Protein AF-A0A970JJ06-F1 (afdb_monomer)

Mean predicted aligned error: 5.38 Å

Sequence (84 aa):
RAIDKSELVAINEGVLPPDVDGSGIYDEYILLLYRAGVLMGRDSKGTFYGGDYITRAEVAAVAVRIVLPDRRIYRQEINAQIVN

Radius of gyration: 13.28 Å; Cα contacts (8 Å, |Δi|>4): 88; chains: 1; bounding box: 28×42×30 Å

Foldseek 3Di:
DDDDLVLLDFQEPPDDAPPQDPPDPCRVVVVSCCRSQLAQDDDPSSHPPVVDDDDPVNVVSSVCCSVPSVSRDYDDPPPPCDDD

Structure (mmCIF, N/CA/C/O backbone):
data_AF-A0A970JJ06-F1
#
_entry.id   AF-A0A970JJ06-F1
#
loop_
_atom_site.group_PDB
_atom_site.id
_atom_site.type_symbol
_atom_site.label_atom_id
_atom_site.label_alt_id
_atom_site.label_comp_id
_atom_site.label_asym_id
_atom_site.label_entity_id
_atom_site.label_seq_id
_atom_site.pdbx_PDB_ins_code
_atom_site.Cartn_x
_atom_site.Cartn_y
_atom_site.Cartn_z
_atom_site.occupancy
_atom_site.B_iso_or_equiv
_atom_site.auth_seq_id
_atom_site.auth_comp_id
_atom_site.auth_asym_id
_atom_site.auth_atom_id
_atom_site.pdbx_PDB_model_num
ATOM 1 N N . ARG A 1 1 ? -10.388 -15.726 -7.927 1.00 75.94 1 ARG A N 1
ATOM 2 C CA . ARG A 1 1 ? -11.109 -14.516 -8.398 1.00 75.94 1 ARG A CA 1
ATOM 3 C C . ARG A 1 1 ? -10.311 -13.296 -7.950 1.00 75.94 1 ARG A C 1
ATOM 5 O O . ARG A 1 1 ? -9.741 -13.369 -6.870 1.00 75.94 1 ARG A O 1
ATOM 12 N N . ALA A 1 2 ? -10.227 -12.242 -8.763 1.00 82.81 2 ALA A N 1
ATOM 13 C CA . ALA A 1 2 ? -9.623 -10.973 -8.348 1.00 82.81 2 ALA A CA 1
ATOM 14 C C . ALA A 1 2 ? -10.558 -10.210 -7.389 1.00 82.81 2 ALA A C 1
ATOM 16 O O . ALA A 1 2 ? -11.777 -10.365 -7.483 1.00 82.81 2 ALA A O 1
ATOM 17 N N . ILE A 1 3 ? -9.989 -9.425 -6.472 1.00 86.81 3 ILE A N 1
ATOM 18 C CA . ILE A 1 3 ? -10.760 -8.541 -5.589 1.00 86.81 3 ILE A CA 1
ATOM 19 C C . ILE A 1 3 ? -11.358 -7.384 -6.401 1.00 86.81 3 ILE A C 1
ATOM 21 O O . ILE A 1 3 ? -10.717 -6.893 -7.331 1.00 86.81 3 ILE A O 1
ATOM 25 N N . ASP A 1 4 ? -12.583 -6.975 -6.072 1.00 92.31 4 ASP A N 1
ATOM 26 C CA . ASP A 1 4 ? -13.192 -5.786 -6.670 1.00 92.31 4 ASP A CA 1
ATOM 27 C C . ASP A 1 4 ? -12.583 -4.515 -6.058 1.00 92.31 4 ASP A C 1
ATOM 29 O O . ASP A 1 4 ? -12.268 -4.483 -4.866 1.00 92.31 4 ASP A O 1
ATOM 33 N N . LYS A 1 5 ? -12.418 -3.452 -6.853 1.00 91.06 5 LYS A N 1
ATOM 34 C CA . LYS A 1 5 ? -11.888 -2.176 -6.351 1.00 91.06 5 LYS A CA 1
ATOM 35 C C . LYS A 1 5 ? -12.799 -1.574 -5.272 1.00 91.06 5 LYS A C 1
ATOM 37 O O . LYS A 1 5 ? -12.283 -0.904 -4.382 1.00 91.06 5 LYS A O 1
ATOM 42 N N . SER A 1 6 ? -14.109 -1.846 -5.291 1.00 92.88 6 SER A N 1
ATOM 43 C CA . SER A 1 6 ? -15.045 -1.375 -4.258 1.00 92.88 6 SER A CA 1
ATOM 44 C C . SER A 1 6 ? -14.751 -1.932 -2.861 1.00 92.88 6 SER A C 1
ATOM 46 O O . SER A 1 6 ? -15.106 -1.306 -1.868 1.00 92.88 6 SER A O 1
ATOM 48 N N . GLU A 1 7 ? -14.075 -3.081 -2.765 1.00 93.62 7 GLU A N 1
ATOM 49 C CA . GLU A 1 7 ? -13.681 -3.704 -1.490 1.00 93.62 7 GLU A CA 1
ATOM 50 C C . GLU A 1 7 ? -12.430 -3.046 -0.871 1.00 93.62 7 GLU A C 1
ATOM 52 O O . GLU A 1 7 ? -12.101 -3.247 0.306 1.00 93.62 7 GLU A O 1
ATOM 57 N N . LEU A 1 8 ? -11.704 -2.240 -1.650 1.00 95.31 8 LEU A N 1
ATOM 58 C CA . LEU A 1 8 ? -10.523 -1.486 -1.223 1.00 95.31 8 LEU A CA 1
ATOM 59 C C . LEU A 1 8 ? -10.924 -0.086 -0.740 1.00 95.31 8 LEU A C 1
ATOM 61 O O . LEU A 1 8 ? -10.407 0.926 -1.205 1.00 95.31 8 LEU A O 1
ATOM 65 N N . VAL A 1 9 ? -11.864 -0.051 0.209 1.00 95.19 9 VAL A N 1
ATOM 66 C CA . VAL A 1 9 ? -12.318 1.178 0.874 1.00 95.19 9 VAL A CA 1
ATOM 67 C C . VAL A 1 9 ? -11.128 1.912 1.491 1.00 95.19 9 VAL A C 1
ATOM 69 O O . VAL A 1 9 ? -10.321 1.306 2.204 1.00 95.19 9 VAL A O 1
ATOM 72 N N . ALA A 1 10 ? -11.029 3.212 1.212 1.00 95.00 10 ALA A N 1
ATOM 73 C CA . ALA A 1 10 ? -9.994 4.070 1.762 1.00 95.00 10 ALA A CA 1
ATOM 74 C C . ALA A 1 10 ? -10.183 4.241 3.277 1.00 95.00 10 ALA A C 1
ATOM 76 O O . ALA A 1 10 ? -11.272 4.557 3.750 1.00 95.00 10 ALA A O 1
ATOM 77 N N . ILE A 1 11 ? -9.102 4.022 4.023 1.00 94.69 11 ILE A N 1
ATOM 78 C CA . ILE A 1 11 ? -9.011 4.291 5.465 1.00 94.69 11 ILE A CA 1
ATOM 79 C C . ILE A 1 11 ? -7.913 5.310 5.785 1.00 94.69 11 ILE A C 1
ATOM 81 O O . ILE A 1 11 ? -7.881 5.844 6.885 1.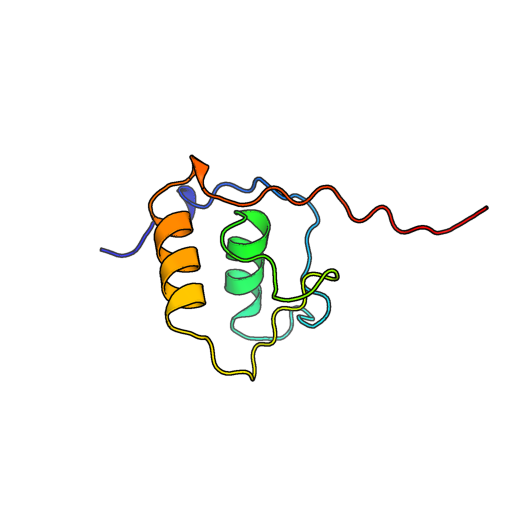00 94.69 11 ILE A O 1
ATOM 85 N N . ASN A 1 12 ? -7.024 5.576 4.825 1.00 92.62 12 ASN A N 1
ATOM 86 C CA . ASN A 1 12 ? -5.928 6.527 4.919 1.00 92.62 12 ASN A CA 1
ATOM 87 C C . ASN A 1 12 ? -6.114 7.609 3.851 1.00 92.62 12 ASN A C 1
ATOM 89 O O . ASN A 1 12 ? -5.634 7.467 2.723 1.00 92.62 12 ASN A O 1
ATOM 93 N N . GLU A 1 13 ? -6.825 8.679 4.192 1.00 84.44 13 GLU A N 1
ATOM 94 C CA . GLU A 1 13 ? -6.957 9.834 3.303 1.00 84.44 13 GLU A CA 1
ATOM 95 C C . GLU A 1 13 ? -5.633 10.606 3.215 1.00 84.44 13 GLU A C 1
ATOM 97 O O . GLU A 1 13 ? -4.848 10.639 4.160 1.00 84.44 13 GLU A O 1
ATOM 102 N N . GLY A 1 14 ? -5.341 11.183 2.048 1.00 81.75 14 GLY A N 1
ATOM 103 C CA . GLY A 1 14 ? -4.154 12.030 1.844 1.00 81.75 14 GLY A CA 1
ATOM 104 C C . GLY A 1 14 ? -2.789 11.323 1.874 1.00 81.75 14 GLY A C 1
ATOM 105 O O . GLY A 1 14 ? -1.778 11.956 1.580 1.00 8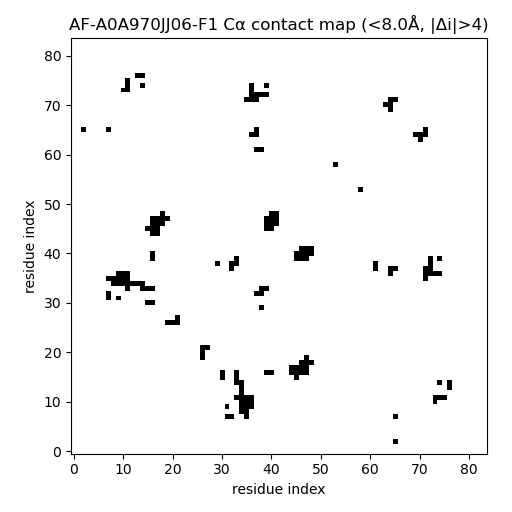1.75 14 GLY A O 1
ATOM 106 N N . VAL A 1 15 ? -2.727 10.021 2.168 1.00 83.44 15 VAL A N 1
ATOM 107 C CA . VAL A 1 15 ? -1.465 9.270 2.151 1.00 83.44 15 VAL A CA 1
ATOM 108 C C . VAL A 1 15 ? -0.967 9.081 0.719 1.00 83.44 15 VAL A C 1
ATOM 110 O O . VAL A 1 15 ? -1.646 8.487 -0.122 1.00 83.44 15 VAL A O 1
ATOM 113 N N . LEU A 1 16 ? 0.264 9.536 0.484 1.00 86.62 16 LEU A N 1
ATOM 114 C CA . LEU A 1 16 ? 1.001 9.403 -0.769 1.00 86.62 16 LEU A CA 1
ATOM 115 C C . LEU A 1 16 ? 2.401 8.833 -0.474 1.00 86.62 16 LEU A C 1
ATOM 117 O O . LEU A 1 16 ? 3.092 9.379 0.391 1.00 86.62 16 LEU A O 1
ATOM 121 N N . PRO A 1 17 ? 2.832 7.748 -1.146 1.00 91.12 17 PRO A N 1
ATOM 122 C CA . PRO A 1 17 ? 4.213 7.292 -1.054 1.00 91.12 17 PRO A CA 1
ATOM 123 C C . PRO A 1 17 ? 5.163 8.377 -1.603 1.00 91.12 17 PRO A C 1
ATOM 125 O O . PRO A 1 17 ? 4.924 8.868 -2.704 1.00 91.12 17 PRO A O 1
ATOM 128 N N . PRO A 1 18 ? 6.237 8.754 -0.882 1.00 92.31 18 PRO A N 1
ATOM 129 C CA . PRO A 1 18 ? 7.138 9.837 -1.301 1.00 92.31 18 PRO A CA 1
ATOM 130 C C . PRO A 1 18 ? 7.888 9.616 -2.624 1.00 92.31 18 PRO A C 1
ATOM 132 O O . PRO A 1 18 ? 8.404 10.569 -3.199 1.00 92.31 18 PRO A O 1
ATOM 135 N N . ASP A 1 19 ? 8.005 8.367 -3.069 1.00 93.94 19 ASP A N 1
ATOM 136 C CA . ASP A 1 19 ? 8.750 7.916 -4.248 1.00 93.94 19 ASP A CA 1
ATOM 137 C C . ASP A 1 19 ? 7.842 7.539 -5.431 1.00 93.94 19 ASP A C 1
ATOM 139 O O . ASP A 1 19 ? 8.283 6.868 -6.362 1.00 93.94 19 ASP A O 1
ATOM 143 N N . VAL A 1 20 ? 6.576 7.964 -5.394 1.00 92.31 20 VAL A N 1
ATOM 144 C CA . VAL A 1 20 ? 5.589 7.744 -6.456 1.00 92.31 20 VAL A CA 1
ATOM 145 C C . VAL A 1 20 ? 5.021 9.098 -6.874 1.00 92.31 20 VAL A C 1
ATOM 147 O O . VAL A 1 20 ? 4.357 9.768 -6.084 1.00 92.31 20 VAL A O 1
ATOM 150 N N . ASP A 1 21 ? 5.306 9.515 -8.108 1.00 87.62 21 ASP A N 1
ATOM 151 C CA . ASP A 1 21 ? 5.032 10.874 -8.598 1.00 87.62 21 ASP A CA 1
ATOM 152 C C . ASP A 1 21 ? 3.735 11.010 -9.417 1.00 87.62 21 ASP A C 1
ATOM 154 O O . ASP A 1 21 ? 3.347 12.120 -9.782 1.00 87.62 21 ASP A O 1
ATOM 158 N N . GLY A 1 22 ? 3.031 9.904 -9.670 1.00 84.69 22 GLY A N 1
ATOM 159 C CA . GLY A 1 22 ? 1.775 9.875 -10.419 1.00 84.69 22 GLY A CA 1
ATOM 160 C C . GLY A 1 22 ? 1.947 9.720 -11.932 1.00 84.69 22 GLY A C 1
ATOM 161 O O . GLY A 1 22 ? 0.943 9.705 -12.647 1.00 84.69 22 GLY A O 1
ATOM 162 N N . SER A 1 23 ? 3.181 9.617 -12.438 1.00 89.12 23 SER A N 1
ATOM 163 C CA . SER A 1 23 ? 3.464 9.431 -13.867 1.00 89.12 23 SER A CA 1
ATOM 164 C C . SER A 1 23 ? 3.573 7.961 -14.289 1.00 89.12 23 SER A C 1
ATOM 166 O O . SER A 1 23 ? 3.513 7.649 -15.484 1.00 89.12 23 SER A O 1
ATOM 168 N N . GLY A 1 24 ? 3.720 7.045 -13.329 1.00 90.50 24 GLY A N 1
ATOM 169 C CA . GLY A 1 24 ? 3.866 5.619 -13.576 1.00 90.50 24 GLY A CA 1
ATOM 170 C C . GLY A 1 24 ? 2.545 4.938 -13.931 1.00 90.50 24 GLY A C 1
ATOM 171 O O . GLY A 1 24 ? 1.488 5.211 -13.365 1.00 90.50 24 GLY A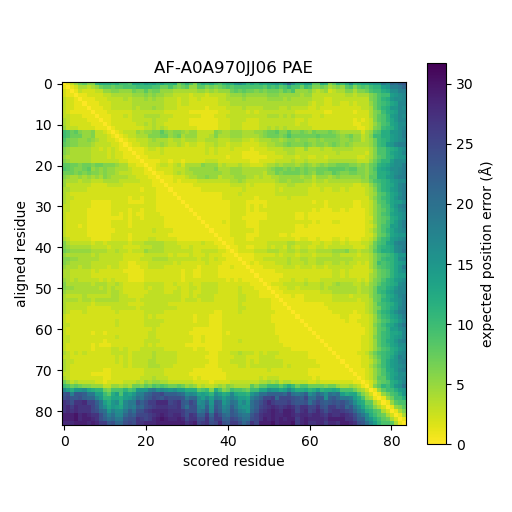 O 1
ATOM 172 N N . ILE A 1 25 ? 2.607 3.954 -14.835 1.00 95.00 25 ILE A N 1
ATOM 173 C CA . ILE A 1 25 ? 1.430 3.180 -15.277 1.00 95.00 25 ILE A CA 1
ATOM 174 C C . ILE A 1 25 ? 0.745 2.386 -14.147 1.00 95.00 25 ILE A C 1
ATOM 176 O O . ILE A 1 25 ? -0.374 1.912 -14.325 1.00 95.00 25 ILE A O 1
ATOM 180 N N . TYR A 1 26 ? 1.413 2.218 -13.001 1.00 93.75 26 TYR A N 1
ATOM 181 C CA . TYR A 1 26 ? 0.897 1.496 -11.837 1.00 93.75 26 TYR A CA 1
ATOM 182 C C . TYR A 1 26 ? 0.556 2.405 -10.653 1.00 93.75 26 TYR A C 1
ATOM 184 O O . TYR A 1 26 ? 0.057 1.910 -9.640 1.00 93.75 26 TYR A O 1
ATOM 192 N N . ASP A 1 27 ? 0.772 3.715 -10.768 1.00 93.62 27 ASP A N 1
ATOM 193 C CA . ASP A 1 27 ? 0.661 4.649 -9.645 1.00 93.62 27 ASP A CA 1
ATOM 194 C C . ASP A 1 27 ? -0.765 4.704 -9.098 1.00 93.62 27 ASP A C 1
ATOM 196 O O . ASP A 1 27 ? -0.958 4.760 -7.884 1.00 93.62 27 ASP A O 1
ATOM 200 N N . GLU A 1 28 ? -1.774 4.562 -9.966 1.00 92.88 28 GLU A N 1
ATOM 201 C CA . GLU A 1 28 ? -3.174 4.465 -9.539 1.00 92.88 28 GLU A CA 1
ATOM 202 C C . GLU A 1 28 ? -3.428 3.263 -8.613 1.00 92.88 28 GLU A C 1
ATOM 204 O O . GLU A 1 28 ? -4.175 3.368 -7.637 1.00 92.88 28 GLU A O 1
ATOM 209 N N . TYR A 1 29 ? -2.781 2.123 -8.877 1.00 93.75 29 TYR A N 1
ATOM 210 C CA . TYR A 1 29 ? -2.935 0.905 -8.084 1.00 93.75 29 TYR A CA 1
ATOM 211 C C . TYR A 1 29 ? -2.148 0.997 -6.786 1.00 93.75 29 TYR A C 1
ATOM 213 O O . TYR A 1 29 ? -2.641 0.577 -5.738 1.00 93.75 29 TYR A O 1
ATOM 221 N N . ILE A 1 30 ? -0.946 1.571 -6.840 1.00 94.94 30 ILE A N 1
ATOM 222 C CA . ILE A 1 30 ? -0.135 1.816 -5.648 1.00 94.94 30 ILE A CA 1
ATOM 223 C C . ILE A 1 30 ? -0.911 2.735 -4.702 1.00 94.94 30 ILE A C 1
ATOM 225 O O . ILE A 1 30 ? -1.117 2.389 -3.538 1.00 94.94 30 ILE A O 1
ATOM 229 N N . LEU A 1 31 ? -1.443 3.844 -5.218 1.00 93.06 31 LEU A N 1
ATOM 230 C CA . LEU A 1 31 ? -2.226 4.797 -4.443 1.00 93.06 31 LEU A CA 1
ATOM 231 C C . LEU A 1 31 ? -3.490 4.173 -3.844 1.00 93.06 31 LEU A C 1
ATOM 233 O O . LEU A 1 31 ? -3.774 4.378 -2.663 1.00 93.06 31 LEU A O 1
ATOM 237 N N . LEU A 1 32 ? -4.224 3.373 -4.624 1.00 94.62 32 LEU A N 1
ATOM 238 C CA . LEU A 1 32 ? -5.393 2.633 -4.141 1.00 94.62 32 LEU A CA 1
ATOM 239 C C . LEU A 1 32 ? -5.042 1.749 -2.935 1.00 94.62 32 LEU A C 1
ATOM 241 O O . LEU A 1 32 ? -5.728 1.785 -1.914 1.00 94.62 32 LEU A O 1
ATOM 245 N N . LEU A 1 33 ? -3.956 0.978 -3.027 1.00 95.88 33 LEU A N 1
ATOM 246 C CA . LEU A 1 33 ? -3.537 0.063 -1.962 1.00 95.88 33 LEU A CA 1
ATOM 247 C C . LEU A 1 33 ? -2.981 0.790 -0.730 1.00 95.88 33 LEU A C 1
ATOM 249 O O . LEU A 1 33 ? -3.154 0.295 0.387 1.00 95.88 33 LEU A O 1
ATOM 253 N N . TYR A 1 34 ? -2.351 1.953 -0.910 1.00 95.81 34 TYR A N 1
ATOM 254 C CA . TYR A 1 34 ? -1.905 2.815 0.189 1.00 95.81 34 TYR A CA 1
ATOM 255 C C . TYR A 1 34 ? -3.081 3.431 0.950 1.00 95.81 34 TYR A C 1
ATOM 257 O O . TYR A 1 34 ? -3.146 3.350 2.181 1.00 95.81 34 TYR A O 1
ATOM 265 N N . ARG A 1 35 ? -4.057 3.977 0.218 1.00 94.38 35 ARG A N 1
ATOM 266 C CA . ARG A 1 35 ? -5.280 4.547 0.802 1.00 94.38 35 ARG A CA 1
ATOM 267 C C . ARG A 1 35 ? -6.123 3.495 1.508 1.00 94.38 35 ARG A C 1
ATOM 269 O O . ARG A 1 35 ? -6.667 3.760 2.575 1.00 94.38 35 ARG A O 1
ATOM 276 N N . ALA A 1 36 ? -6.175 2.279 0.969 1.00 96.25 36 ALA A N 1
ATOM 277 C CA . ALA A 1 36 ? -6.826 1.146 1.621 1.00 96.25 36 ALA A CA 1
ATOM 278 C C . ALA A 1 36 ? -6.022 0.570 2.808 1.00 96.25 36 ALA A C 1
ATOM 280 O O . ALA A 1 36 ? -6.494 -0.352 3.461 1.00 96.25 36 ALA A O 1
ATOM 281 N N . GLY A 1 37 ? -4.803 1.044 3.091 1.00 96.25 37 GLY A N 1
ATOM 282 C CA . GLY A 1 37 ? -3.969 0.521 4.183 1.00 96.25 37 GLY A CA 1
ATOM 283 C C . GLY A 1 37 ? -3.465 -0.911 3.964 1.00 96.25 37 GLY A C 1
ATOM 284 O O . GLY A 1 37 ? -3.073 -1.592 4.916 1.00 96.25 37 GLY A O 1
ATOM 285 N N . VAL A 1 38 ? -3.478 -1.391 2.718 1.00 97.06 38 VAL A N 1
ATOM 286 C CA . VAL A 1 38 ? -2.901 -2.686 2.325 1.00 97.06 38 VAL A CA 1
ATOM 287 C C . VAL A 1 38 ? -1.379 -2.573 2.247 1.00 97.06 38 VAL A C 1
ATOM 289 O O . VAL A 1 38 ? -0.653 -3.400 2.810 1.00 97.06 38 VAL A O 1
ATOM 292 N N . LEU A 1 39 ? -0.906 -1.509 1.596 1.00 96.00 39 LEU A N 1
ATOM 293 C CA . LEU A 1 39 ? 0.498 -1.120 1.531 1.00 96.00 39 LEU A CA 1
ATOM 294 C C . LEU A 1 39 ? 0.743 0.099 2.410 1.00 96.00 39 LEU A C 1
ATOM 296 O O . LEU A 1 39 ? -0.113 0.972 2.508 1.00 96.00 39 LEU A O 1
ATOM 300 N N . MET A 1 40 ? 1.919 0.159 3.038 1.00 91.12 40 MET A N 1
ATOM 301 C CA . MET A 1 40 ? 2.313 1.318 3.841 1.00 91.12 40 MET A CA 1
ATOM 302 C C . MET A 1 40 ? 3.781 1.713 3.731 1.00 91.12 40 MET A C 1
ATOM 304 O O . MET A 1 40 ? 4.235 2.538 4.519 1.00 91.12 40 MET A O 1
ATOM 308 N N . GLY A 1 41 ? 4.511 1.148 2.777 1.00 91.38 41 GLY A N 1
ATOM 309 C CA . GLY A 1 41 ? 5.953 1.315 2.679 1.00 91.38 41 GLY A CA 1
ATOM 310 C C . GLY A 1 41 ? 6.728 0.579 3.769 1.00 91.38 41 GLY A C 1
ATOM 311 O O . GLY A 1 41 ? 6.153 -0.011 4.688 1.00 91.38 41 GLY A O 1
ATOM 312 N N . ARG A 1 42 ? 8.054 0.569 3.621 1.00 88.81 42 ARG A N 1
ATOM 313 C CA . ARG A 1 42 ? 8.974 -0.199 4.484 1.00 88.81 42 ARG A CA 1
ATOM 314 C C . ARG A 1 42 ? 9.657 0.639 5.559 1.00 88.81 42 ARG A C 1
ATOM 316 O O . ARG A 1 42 ? 10.238 0.083 6.487 1.00 88.81 42 ARG A O 1
ATOM 323 N N . ASP A 1 43 ? 9.597 1.956 5.432 1.00 90.75 43 ASP A N 1
ATOM 324 C CA . ASP A 1 43 ? 10.235 2.904 6.334 1.00 90.75 43 ASP A CA 1
ATOM 325 C C . ASP A 1 43 ? 9.203 3.798 7.041 1.00 90.75 43 ASP A C 1
ATOM 327 O O . ASP A 1 43 ? 7.991 3.737 6.807 1.00 90.75 43 ASP A O 1
ATOM 331 N N . SER A 1 44 ? 9.692 4.655 7.936 1.00 88.00 44 SER A N 1
ATOM 332 C CA . SER A 1 44 ? 8.849 5.609 8.659 1.00 88.00 44 SER A CA 1
ATOM 333 C C . SER A 1 44 ? 8.143 6.602 7.727 1.00 88.00 44 SER A C 1
ATOM 335 O O . SER A 1 44 ? 7.023 7.024 8.023 1.00 88.00 44 SER A O 1
ATOM 337 N N . LYS A 1 45 ? 8.753 6.928 6.581 1.00 89.38 45 LYS A N 1
ATOM 338 C CA . LYS A 1 45 ? 8.222 7.869 5.584 1.00 89.38 45 LYS A CA 1
ATOM 339 C C . LYS A 1 45 ? 7.099 7.269 4.735 1.00 89.38 45 LYS A C 1
ATOM 341 O O . LYS A 1 45 ? 6.304 8.014 4.178 1.00 89.38 45 LYS A O 1
ATOM 346 N N . GLY A 1 46 ? 7.000 5.943 4.677 1.00 91.25 46 GLY A N 1
ATOM 347 C CA . GLY A 1 46 ? 6.032 5.234 3.846 1.00 91.25 46 GLY A CA 1
ATOM 348 C C . GLY A 1 46 ? 6.486 5.017 2.401 1.00 91.25 46 GLY A C 1
ATOM 349 O O . GLY A 1 46 ? 5.643 4.806 1.532 1.00 91.25 46 GLY A O 1
ATOM 350 N N . THR A 1 47 ? 7.792 5.032 2.143 1.00 94.19 47 THR A N 1
ATOM 351 C CA . THR A 1 47 ? 8.396 4.821 0.816 1.00 94.19 47 THR A CA 1
ATOM 352 C C . THR A 1 47 ? 8.026 3.449 0.238 1.00 94.19 47 THR A C 1
ATOM 354 O O . THR A 1 47 ? 8.093 2.437 0.949 1.00 94.19 47 THR A O 1
ATOM 357 N N . PHE A 1 48 ? 7.604 3.414 -1.029 1.00 94.38 48 PHE A N 1
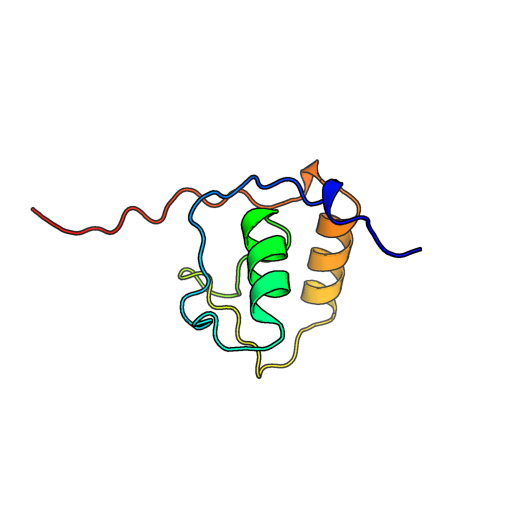ATOM 358 C CA . PHE A 1 48 ? 7.104 2.230 -1.735 1.00 94.38 48 PHE A CA 1
ATOM 359 C C . PHE A 1 48 ? 8.212 1.262 -2.150 1.00 94.38 48 PHE A C 1
ATOM 361 O O . PHE A 1 48 ? 8.024 0.053 -2.019 1.00 94.38 48 PHE A O 1
ATOM 368 N N . TYR A 1 49 ? 9.367 1.776 -2.581 1.00 95.19 49 TYR A N 1
ATOM 369 C CA . TYR A 1 49 ? 10.509 1.000 -3.075 1.00 95.19 49 TYR A CA 1
ATOM 370 C C . TYR A 1 49 ? 10.158 0.101 -4.272 1.00 95.19 49 TYR A C 1
ATOM 372 O O . TYR A 1 49 ? 10.443 -1.095 -4.279 1.00 95.19 49 TYR A O 1
ATOM 380 N N . GLY A 1 50 ? 9.549 0.674 -5.316 1.00 92.62 50 GLY A N 1
ATOM 381 C CA . GLY A 1 50 ? 9.039 -0.086 -6.470 1.00 92.62 50 GLY A CA 1
ATOM 382 C C . GLY A 1 50 ? 10.085 -0.867 -7.286 1.00 92.62 50 GLY A C 1
ATOM 383 O O . GLY A 1 50 ? 9.712 -1.747 -8.059 1.00 92.62 50 GLY A O 1
ATOM 384 N N . GLY A 1 51 ? 11.377 -0.566 -7.123 1.00 93.94 51 GLY A N 1
ATOM 385 C CA . GLY A 1 51 ? 12.4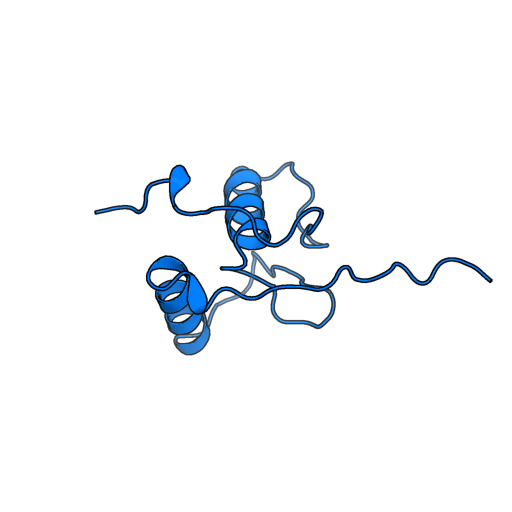83 -1.285 -7.769 1.00 93.94 51 GLY A CA 1
ATOM 386 C C . GLY A 1 51 ? 13.058 -2.454 -6.959 1.00 93.94 51 GLY A C 1
ATOM 387 O O . GLY A 1 51 ? 13.882 -3.201 -7.486 1.00 93.94 51 GLY A O 1
ATOM 388 N N . ASP A 1 52 ? 12.645 -2.620 -5.702 1.00 95.88 52 ASP A N 1
ATOM 389 C CA . ASP A 1 52 ? 13.237 -3.592 -4.784 1.00 95.88 52 ASP A CA 1
ATOM 390 C C . ASP A 1 52 ? 12.517 -4.947 -4.814 1.00 95.88 52 ASP A C 1
ATOM 392 O O . ASP A 1 52 ? 11.333 -5.071 -5.135 1.00 95.88 52 ASP A O 1
ATOM 396 N N . TYR A 1 53 ? 13.230 -5.991 -4.386 1.00 96.00 53 TY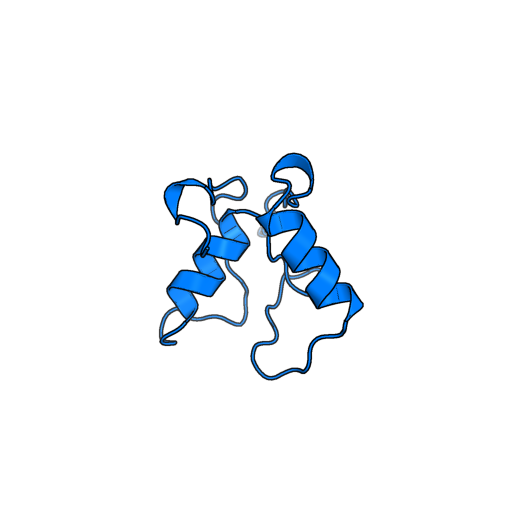R A N 1
ATOM 397 C CA . TYR A 1 53 ? 12.610 -7.279 -4.093 1.00 96.00 53 TYR A CA 1
ATOM 398 C C . TYR A 1 53 ? 11.801 -7.225 -2.794 1.00 96.00 53 TYR A C 1
ATOM 400 O O . TYR A 1 53 ? 12.228 -6.648 -1.789 1.00 96.00 53 TYR A O 1
ATOM 408 N N . ILE A 1 54 ? 10.670 -7.930 -2.799 1.00 95.19 54 ILE A N 1
ATOM 409 C CA . ILE A 1 54 ? 9.852 -8.175 -1.611 1.00 95.19 54 ILE A CA 1
ATOM 410 C C . ILE A 1 54 ? 10.121 -9.568 -1.039 1.00 95.19 54 ILE A C 1
ATOM 412 O O . ILE A 1 54 ? 10.363 -10.545 -1.752 1.00 95.19 54 ILE A O 1
ATOM 416 N N . THR A 1 55 ? 10.048 -9.671 0.279 1.00 96.50 55 THR A N 1
ATOM 417 C CA . THR A 1 55 ? 10.166 -10.920 1.026 1.00 96.50 55 THR A CA 1
ATOM 418 C C . THR A 1 55 ? 8.847 -11.693 1.035 1.00 96.50 55 THR A C 1
ATOM 420 O O . THR A 1 55 ? 7.756 -11.143 0.881 1.00 96.50 55 THR A O 1
ATOM 423 N N . ARG A 1 56 ? 8.915 -12.999 1.318 1.00 97.69 56 ARG A N 1
ATOM 424 C CA . ARG A 1 56 ? 7.713 -13.833 1.516 1.00 97.69 56 ARG A CA 1
ATOM 425 C C . ARG A 1 56 ? 6.839 -13.338 2.674 1.00 97.69 56 ARG A C 1
ATOM 427 O O . ARG A 1 56 ? 5.624 -13.499 2.623 1.00 97.69 56 ARG A O 1
ATOM 434 N N . ALA A 1 57 ? 7.450 -12.752 3.703 1.00 97.00 57 ALA A N 1
ATOM 435 C CA . ALA A 1 57 ? 6.730 -12.183 4.837 1.00 97.00 57 ALA A CA 1
ATOM 436 C C . ALA A 1 57 ? 5.923 -10.943 4.421 1.00 97.00 57 ALA A C 1
ATOM 438 O O . ALA A 1 57 ? 4.760 -10.818 4.798 1.00 97.00 57 ALA A O 1
ATOM 439 N N . GLU A 1 58 ? 6.499 -10.073 3.588 1.00 95.81 58 GLU A N 1
ATOM 440 C CA . GLU A 1 58 ? 5.794 -8.911 3.035 1.00 95.81 58 GLU A CA 1
ATOM 441 C C . GLU A 1 58 ? 4.644 -9.340 2.121 1.00 95.81 58 GLU A C 1
ATOM 443 O O . GLU A 1 58 ? 3.532 -8.836 2.270 1.00 95.81 58 GLU A O 1
ATOM 448 N N . VAL A 1 59 ? 4.857 -10.340 1.257 1.00 96.81 59 VAL A N 1
ATOM 449 C CA . VAL A 1 59 ? 3.778 -10.918 0.433 1.00 96.81 59 VAL A CA 1
ATOM 450 C C . VAL A 1 59 ? 2.640 -11.453 1.304 1.00 96.81 59 VAL A C 1
ATOM 452 O O . VAL A 1 59 ? 1.473 -11.171 1.031 1.00 96.81 59 VAL A O 1
ATOM 455 N N . ALA A 1 60 ? 2.955 -12.199 2.368 1.00 97.69 60 ALA A N 1
ATOM 456 C CA . ALA A 1 60 ? 1.945 -12.721 3.287 1.00 97.69 60 ALA A CA 1
ATOM 457 C C . ALA A 1 60 ? 1.172 -11.592 3.988 1.00 97.69 60 ALA A C 1
ATOM 459 O O . ALA A 1 60 ? -0.052 -11.656 4.079 1.00 97.69 60 ALA A O 1
ATOM 460 N N . ALA A 1 61 ? 1.861 -10.535 4.426 1.00 96.69 61 ALA A N 1
ATOM 461 C CA . ALA A 1 61 ? 1.225 -9.373 5.038 1.00 96.69 61 ALA A CA 1
ATOM 462 C C . ALA A 1 61 ? 0.274 -8.655 4.065 1.00 96.69 61 ALA A C 1
ATOM 464 O O . ALA A 1 61 ? -0.849 -8.319 4.443 1.00 96.69 61 ALA A O 1
ATOM 465 N N . VAL A 1 62 ? 0.688 -8.468 2.808 1.00 96.44 62 VAL A N 1
ATOM 466 C CA . VAL A 1 62 ? -0.161 -7.892 1.754 1.00 96.44 62 VAL A CA 1
ATOM 467 C C . VAL A 1 62 ? -1.389 -8.768 1.510 1.00 96.44 62 VAL A C 1
ATOM 469 O O . VAL A 1 62 ? -2.510 -8.265 1.536 1.00 96.44 62 VAL A O 1
ATOM 472 N N . ALA A 1 63 ? -1.206 -10.082 1.352 1.00 96.44 63 ALA A N 1
ATOM 473 C CA . ALA A 1 63 ? -2.308 -11.017 1.127 1.00 96.44 63 ALA A CA 1
ATOM 474 C C . ALA A 1 63 ? -3.326 -11.008 2.280 1.00 96.44 63 ALA A C 1
ATOM 476 O O . ALA A 1 63 ? -4.531 -10.947 2.039 1.00 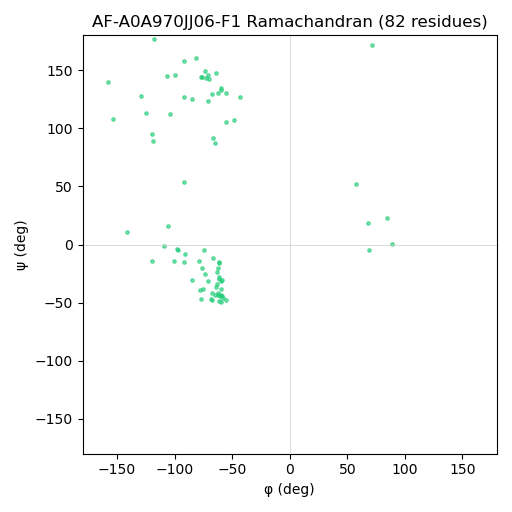96.44 63 ALA A O 1
ATOM 477 N N . VAL A 1 64 ? -2.849 -10.997 3.531 1.00 97.25 64 VAL A N 1
ATOM 478 C CA . VAL A 1 64 ? -3.707 -10.894 4.720 1.00 97.25 64 VAL A CA 1
ATOM 479 C C . VAL A 1 64 ? -4.543 -9.615 4.685 1.00 97.25 64 VAL A C 1
ATOM 481 O O . VAL A 1 64 ? -5.741 -9.684 4.920 1.00 97.25 64 VAL A O 1
ATOM 484 N N . ARG A 1 65 ? -3.960 -8.463 4.338 1.00 97.12 65 ARG A N 1
ATOM 485 C CA . ARG A 1 65 ? -4.672 -7.167 4.311 1.00 97.12 65 ARG A CA 1
ATOM 486 C C . ARG A 1 65 ? -5.641 -7.010 3.142 1.00 97.12 65 ARG A C 1
ATOM 488 O O . ARG A 1 65 ? -6.601 -6.243 3.236 1.00 97.12 65 ARG A O 1
ATOM 495 N N . ILE A 1 66 ? -5.399 -7.730 2.048 1.00 95.62 66 ILE A N 1
ATOM 496 C CA . ILE A 1 66 ? -6.345 -7.827 0.932 1.00 95.62 66 ILE A CA 1
ATOM 497 C C . ILE A 1 66 ? -7.598 -8.586 1.382 1.00 95.62 66 ILE A C 1
ATOM 499 O O . ILE A 1 66 ? -8.706 -8.121 1.131 1.00 95.62 66 ILE A O 1
ATOM 503 N N . VAL A 1 67 ? -7.423 -9.731 2.052 1.00 94.31 67 VAL A N 1
ATOM 504 C CA . VAL A 1 67 ? -8.526 -10.648 2.396 1.00 94.31 67 VAL A CA 1
ATOM 505 C C . VAL A 1 67 ? -9.238 -10.268 3.698 1.00 94.31 67 VAL A C 1
ATOM 507 O O . VAL A 1 67 ? -10.432 -10.520 3.827 1.00 94.31 67 VAL A O 1
ATOM 510 N N . LEU A 1 68 ? -8.528 -9.668 4.656 1.00 95.94 68 LEU A N 1
ATOM 511 C CA . LEU A 1 68 ? -9.028 -9.326 5.989 1.00 95.94 68 LEU A CA 1
ATOM 512 C C . LEU A 1 68 ? -8.945 -7.803 6.208 1.00 95.94 68 LEU A C 1
ATOM 514 O O . LEU A 1 68 ? -7.882 -7.292 6.580 1.00 95.94 68 LEU A O 1
ATOM 518 N N . PRO A 1 69 ? -10.039 -7.052 5.957 1.00 94.69 69 PRO A N 1
ATOM 519 C CA . PRO A 1 69 ? -10.035 -5.594 6.065 1.00 94.69 69 PRO A CA 1
ATOM 520 C C . PRO A 1 69 ? -9.661 -5.055 7.453 1.00 94.69 69 PRO A C 1
ATOM 522 O O . PRO A 1 69 ? -9.029 -4.008 7.547 1.00 94.69 69 PRO A O 1
ATOM 525 N N . ASP A 1 70 ? -9.967 -5.790 8.522 1.00 96.06 70 ASP A N 1
ATOM 526 C CA . ASP A 1 70 ? -9.604 -5.465 9.910 1.00 96.06 70 ASP A CA 1
ATOM 527 C C . ASP A 1 70 ? -8.088 -5.522 10.184 1.00 96.06 70 ASP A C 1
ATOM 529 O O . ASP A 1 70 ? -7.624 -5.069 11.229 1.00 96.06 70 ASP A O 1
ATOM 533 N N . ARG A 1 71 ? -7.296 -6.072 9.254 1.00 97.50 71 ARG A N 1
ATOM 534 C CA . ARG A 1 71 ? -5.826 -6.137 9.339 1.00 97.50 71 ARG A CA 1
ATOM 535 C C . ARG A 1 71 ? -5.115 -5.023 8.580 1.00 97.50 71 ARG A C 1
ATOM 537 O O . ARG A 1 71 ? -3.882 -4.953 8.640 1.00 97.50 71 ARG A O 1
ATOM 544 N N . ARG A 1 72 ? -5.857 -4.181 7.856 1.00 96.88 72 ARG A N 1
ATOM 545 C CA . ARG A 1 72 ? -5.316 -3.015 7.145 1.00 96.88 72 ARG A CA 1
ATOM 546 C C . ARG A 1 72 ? -4.739 -2.014 8.147 1.00 96.88 72 ARG A C 1
ATOM 548 O O . ARG A 1 72 ? -5.192 -1.910 9.284 1.00 96.88 72 ARG A O 1
ATOM 555 N N . ILE A 1 73 ? -3.692 -1.314 7.734 1.00 94.94 73 ILE A N 1
ATOM 556 C CA . ILE A 1 73 ? -2.968 -0.385 8.601 1.00 94.94 73 ILE A CA 1
ATOM 557 C C . ILE A 1 73 ? -3.569 1.009 8.462 1.00 94.94 73 ILE A C 1
ATOM 559 O O . ILE A 1 73 ? -3.626 1.548 7.358 1.00 94.94 73 ILE A O 1
ATOM 563 N N . TYR A 1 74 ? -3.924 1.608 9.597 1.00 92.06 74 TYR A N 1
ATOM 564 C CA . TYR A 1 74 ? -4.213 3.033 9.690 1.00 92.06 74 TYR A CA 1
ATOM 565 C C . TYR A 1 74 ? -2.911 3.814 9.882 1.00 92.06 74 TYR A C 1
ATOM 567 O O . TYR A 1 74 ? -2.146 3.542 10.813 1.00 92.06 74 TYR A O 1
ATOM 575 N N . ARG A 1 75 ? -2.653 4.792 9.019 1.00 81.69 75 ARG A N 1
ATOM 576 C CA . ARG A 1 75 ? -1.553 5.740 9.166 1.00 81.69 75 ARG A CA 1
ATOM 577 C C . ARG A 1 75 ? -2.152 7.052 9.640 1.00 81.69 75 ARG A C 1
ATOM 579 O O . ARG A 1 75 ? -2.890 7.701 8.912 1.00 81.69 75 ARG A O 1
ATOM 586 N N . GLN A 1 76 ? -1.830 7.430 10.874 1.00 66.94 76 GLN A N 1
ATOM 587 C CA . GLN A 1 76 ? -2.065 8.799 11.318 1.00 66.94 76 GLN A CA 1
ATOM 588 C C . GLN A 1 76 ? -1.271 9.717 10.390 1.00 66.94 76 GLN A C 1
ATOM 590 O O . GLN A 1 76 ? -0.128 9.386 10.057 1.00 66.94 76 GLN A O 1
ATOM 595 N N . GLU A 1 77 ? -1.892 10.807 9.932 1.00 54.31 77 GLU A N 1
ATOM 596 C CA . GLU A 1 77 ? -1.223 11.812 9.110 1.00 54.31 77 GLU A CA 1
ATOM 597 C C . GLU A 1 77 ? 0.159 12.083 9.706 1.00 54.31 77 GLU A C 1
ATOM 599 O O . GLU A 1 77 ? 0.294 12.343 10.907 1.00 54.31 77 GLU A O 1
ATOM 604 N N . ILE A 1 78 ? 1.208 11.975 8.885 1.00 51.22 78 ILE A N 1
ATOM 605 C CA . ILE A 1 78 ? 2.482 12.572 9.261 1.00 51.22 78 ILE A CA 1
ATOM 606 C C . ILE A 1 78 ? 2.181 14.063 9.231 1.00 51.22 78 ILE A C 1
ATOM 608 O O . ILE A 1 78 ? 2.236 14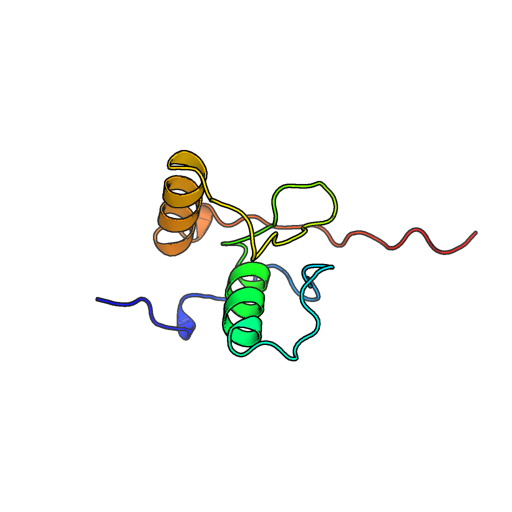.673 8.168 1.00 51.22 78 ILE A O 1
ATOM 612 N N . ASN A 1 79 ? 1.778 14.619 10.377 1.00 39.84 79 ASN A N 1
ATOM 613 C CA . ASN A 1 79 ? 1.736 16.054 10.582 1.00 39.84 79 ASN A CA 1
ATOM 614 C C . ASN A 1 79 ? 3.095 16.555 10.114 1.00 39.84 79 ASN A C 1
ATOM 616 O O . ASN A 1 79 ? 4.115 16.276 10.752 1.00 39.84 79 ASN A O 1
ATOM 620 N N . ALA A 1 80 ? 3.115 17.212 8.957 1.00 44.66 80 ALA A N 1
ATOM 621 C CA . ALA A 1 80 ? 4.275 17.937 8.505 1.00 44.66 80 ALA A CA 1
ATOM 622 C C . ALA A 1 80 ? 4.605 18.913 9.637 1.00 44.66 80 ALA A C 1
ATOM 624 O O . ALA A 1 80 ? 3.878 19.872 9.874 1.00 44.66 80 ALA A O 1
ATOM 625 N N . GLN A 1 81 ? 5.656 18.621 10.402 1.00 45.38 81 GLN A N 1
ATOM 626 C CA . GLN A 1 81 ? 6.245 19.583 11.320 1.00 45.38 81 GLN A CA 1
ATOM 627 C C . GLN A 1 81 ? 6.817 20.727 10.477 1.00 45.38 81 GLN A C 1
ATOM 629 O O . GLN A 1 81 ? 7.972 20.676 10.072 1.00 45.38 81 GLN A O 1
ATOM 634 N N . ILE A 1 82 ? 5.981 21.716 10.170 1.00 43.41 82 ILE A N 1
ATOM 635 C CA . I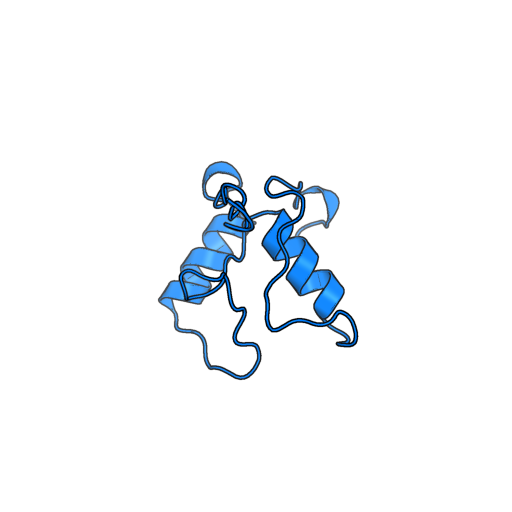LE A 1 82 ? 6.271 22.996 9.511 1.00 43.41 82 ILE A CA 1
ATOM 636 C C . ILE A 1 82 ? 5.148 23.915 10.054 1.00 43.41 82 ILE A C 1
ATOM 638 O O . ILE A 1 82 ? 3.994 23.669 9.735 1.00 43.41 82 ILE A O 1
ATOM 642 N N . VAL A 1 83 ? 5.302 24.911 10.937 1.00 42.78 83 VAL A N 1
ATOM 643 C CA . VAL A 1 83 ? 6.418 25.754 11.407 1.00 42.78 83 VAL A CA 1
ATOM 644 C C . VAL A 1 83 ? 6.024 26.298 12.797 1.00 42.78 83 VAL A C 1
ATOM 646 O O . VAL A 1 83 ? 4.870 26.686 12.972 1.00 42.78 83 VAL A O 1
ATOM 649 N N . ASN A 1 84 ? 6.963 26.366 13.746 1.00 39.47 84 ASN A N 1
ATOM 650 C CA . ASN A 1 84 ? 6.987 27.431 14.762 1.00 39.47 84 ASN A CA 1
ATOM 651 C C . ASN A 1 84 ? 8.018 28.463 14.313 1.00 39.47 84 ASN A C 1
ATOM 653 O O . ASN A 1 84 ? 9.082 28.006 13.832 1.00 39.47 84 ASN A O 1
#

pLDDT: mean 87.98, std 14.86, range [39.47, 97.69]

Secondary structure (DSSP, 8-state):
-PPPGGGS---STT---TT--S-STTHHHHHHHHHTTS---SSTT----TTSPPPHHHHHHHHHHHH-GGGSPP----------

Nearest PDB structures (foldseek):
  1q0t-assembly1_B  TM=3.144E-01  e=2.599E+00  Tequatrovirus T4

Solvent-accessible surface area (backbone atoms only — not comparable to full-atom values): 5348 Å² total; per-residue (Å²): 134,82,84,62,74,83,77,51,55,71,71,21,81,92,58,67,41,79,81,61,90,71,83,53,98,53,37,71,58,52,45,46,33,34,15,27,14,40,42,61,43,85,52,97,78,21,38,65,60,90,90,60,87,80,52,73,67,56,52,51,52,37,52,46,20,70,77,35,70,90,64,31,50,77,64,77,78,80,73,71,91,75,82,135